Protein AF-0000000076367787 (afdb_homodimer)

Structure (mmCIF, N/CA/C/O backbone):
data_AF-0000000076367787-model_v1
#
loop_
_entity.id
_entity.type
_entity.pdbx_description
1 polymer 'Barrier-to-autointegration factor-like protein'
#
loop_
_atom_site.group_PDB
_atom_site.id
_atom_site.type_symbol
_atom_site.label_atom_id
_atom_site.label_alt_id
_atom_site.label_comp_id
_atom_site.label_asym_id
_atom_site.label_entity_id
_atom_site.label_seq_id
_atom_site.pdbx_PDB_ins_code
_atom_site.Cartn_x
_atom_site.Cartn_y
_atom_site.Cartn_z
_atom_site.occupancy
_atom_site.B_iso_or_equiv
_atom_site.auth_seq_id
_atom_site.auth_comp_id
_atom_site.auth_asym_id
_atom_site.auth_atom_id
_atom_site.pdbx_PDB_model_num
ATOM 1 N N . MET A 1 1 ? 13.336 -24.75 1.979 1 43.56 1 MET A N 1
ATOM 2 C CA . MET A 1 1 ? 13.586 -23.562 1.164 1 43.56 1 MET A CA 1
ATOM 3 C C . MET A 1 1 ? 12.555 -23.438 0.049 1 43.56 1 MET A C 1
ATOM 5 O O . MET A 1 1 ? 12.461 -24.312 -0.813 1 43.56 1 MET A O 1
ATOM 9 N N . THR A 1 2 ? 11.398 -22.984 0.532 1 53.5 2 THR A N 1
ATOM 10 C CA . THR A 1 2 ? 10.375 -23.125 -0.503 1 53.5 2 THR A CA 1
ATOM 11 C C . THR A 1 2 ? 10.859 -22.516 -1.818 1 53.5 2 THR A C 1
ATOM 13 O O . THR A 1 2 ? 11.477 -21.453 -1.826 1 53.5 2 THR A O 1
ATOM 16 N N . ASN A 1 3 ? 11.172 -23.344 -2.693 1 67.12 3 ASN A N 1
ATOM 17 C CA . ASN A 1 3 ? 11.68 -23.031 -4.023 1 67.12 3 ASN A CA 1
ATOM 18 C C . ASN A 1 3 ? 10.789 -22 -4.727 1 67.12 3 ASN A C 1
ATOM 20 O O . ASN A 1 3 ? 9.688 -22.328 -5.172 1 67.12 3 ASN A O 1
ATOM 24 N N . THR A 1 4 ? 11.18 -20.75 -4.465 1 84.38 4 THR A N 1
ATOM 25 C CA . THR A 1 4 ? 10.414 -19.688 -5.102 1 84.38 4 THR A CA 1
ATOM 26 C C . THR A 1 4 ? 10.609 -19.703 -6.613 1 84.38 4 THR A C 1
ATOM 28 O O . THR A 1 4 ? 11.656 -20.125 -7.105 1 84.38 4 THR A O 1
ATOM 31 N N . SER A 1 5 ? 9.555 -19.469 -7.348 1 92.25 5 SER A N 1
ATOM 32 C CA . SER A 1 5 ? 9.578 -19.438 -8.805 1 92.25 5 SER A CA 1
ATOM 33 C C . SER A 1 5 ? 10.383 -18.25 -9.336 1 92.25 5 SER A C 1
ATOM 35 O O . SER A 1 5 ? 10.664 -17.312 -8.586 1 92.25 5 SER A O 1
ATOM 37 N N . GLN A 1 6 ? 10.82 -18.391 -10.578 1 94.19 6 GLN A N 1
ATOM 38 C CA . GLN A 1 6 ? 11.461 -17.266 -11.242 1 94.19 6 GLN A CA 1
ATOM 39 C C . GLN A 1 6 ? 10.539 -16.047 -11.266 1 94.19 6 GLN A C 1
ATOM 41 O O . GLN A 1 6 ? 11 -14.914 -11.102 1 94.19 6 GLN A O 1
ATOM 46 N N . LYS A 1 7 ? 9.281 -16.297 -11.469 1 95.25 7 LYS A N 1
ATOM 47 C CA . LYS A 1 7 ? 8.297 -15.211 -11.453 1 95.25 7 LYS A CA 1
ATOM 48 C C . LYS A 1 7 ? 8.32 -14.469 -10.125 1 95.25 7 LYS A C 1
ATOM 50 O O . LYS A 1 7 ? 8.289 -13.242 -10.086 1 95.25 7 LYS A O 1
ATOM 55 N N . HIS A 1 8 ? 8.461 -15.164 -9.109 1 97.56 8 HIS A N 1
ATOM 56 C CA . HIS A 1 8 ? 8.531 -14.602 -7.766 1 97.56 8 HIS A CA 1
ATOM 57 C C . HIS A 1 8 ? 9.797 -13.766 -7.582 1 97.56 8 HIS A C 1
ATOM 59 O O . HIS A 1 8 ? 9.727 -12.617 -7.145 1 97.56 8 HIS A O 1
ATOM 65 N N . LYS A 1 9 ? 10.867 -14.344 -7.992 1 97.31 9 LYS A N 1
ATOM 66 C CA . LYS A 1 9 ? 12.156 -13.672 -7.832 1 97.31 9 LYS A CA 1
ATOM 67 C C . LYS A 1 9 ? 12.195 -12.367 -8.625 1 97.31 9 LYS A C 1
ATOM 69 O O . LYS A 1 9 ? 12.695 -11.359 -8.133 1 97.31 9 LYS A O 1
ATOM 74 N N . ASN A 1 10 ? 11.656 -12.422 -9.805 1 96.69 10 ASN A N 1
ATOM 75 C CA . ASN A 1 10 ? 11.625 -11.227 -10.641 1 96.69 10 ASN A CA 1
ATOM 76 C C . ASN A 1 10 ? 10.742 -10.133 -10.039 1 96.69 10 ASN A C 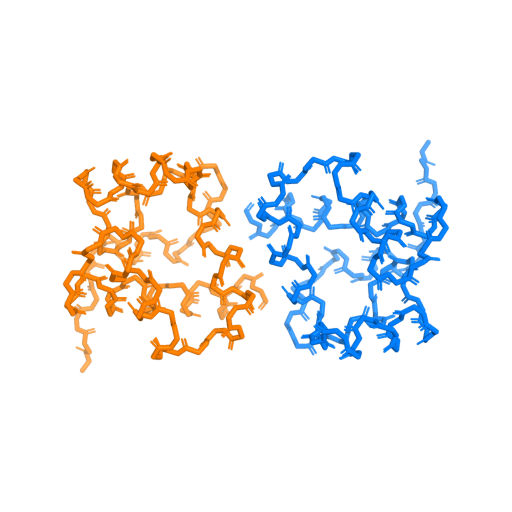1
ATOM 78 O O . ASN A 1 10 ? 11.094 -8.953 -10.078 1 96.69 10 ASN A O 1
ATOM 82 N N . PHE A 1 11 ? 9.672 -10.547 -9.492 1 97.94 11 PHE A N 1
ATOM 83 C CA . PHE A 1 11 ? 8.719 -9.586 -8.969 1 97.94 11 PHE A CA 1
ATOM 84 C C . PHE A 1 11 ? 9.273 -8.875 -7.738 1 97.94 11 PHE A C 1
ATOM 86 O O . PHE A 1 11 ? 9.18 -7.652 -7.625 1 97.94 11 PHE A O 1
ATOM 93 N N . VAL A 1 12 ? 9.891 -9.609 -6.863 1 97.62 12 VAL A N 1
ATOM 94 C CA . VAL A 1 12 ? 10.281 -9.039 -5.582 1 97.62 12 VAL A CA 1
ATOM 95 C C . VAL A 1 12 ? 11.602 -8.289 -5.73 1 97.62 12 VAL A C 1
ATOM 97 O O . VAL A 1 12 ? 12.016 -7.555 -4.832 1 97.62 12 VAL A O 1
ATOM 100 N N . GLY A 1 13 ? 12.227 -8.477 -6.859 1 96.5 13 GLY A N 1
ATOM 101 C CA . GLY A 1 13 ? 13.555 -7.906 -7.051 1 96.5 13 GLY A CA 1
ATOM 102 C C . GLY A 1 13 ? 13.523 -6.449 -7.473 1 96.5 13 GLY A C 1
ATOM 103 O O . GLY A 1 13 ? 14.562 -5.793 -7.539 1 96.5 13 GLY A O 1
ATOM 104 N N . GLU A 1 14 ? 12.328 -5.898 -7.777 1 97.25 14 GLU A N 1
ATOM 105 C CA . GLU A 1 14 ? 12.18 -4.52 -8.242 1 97.25 14 GLU A CA 1
ATOM 106 C C . GLU A 1 14 ? 10.852 -3.93 -7.789 1 97.25 14 GLU A C 1
ATOM 108 O O . GLU A 1 14 ? 9.914 -4.664 -7.477 1 97.25 14 GLU A O 1
ATOM 113 N N . PRO A 1 15 ? 10.703 -2.604 -7.73 1 97.69 15 PRO A N 1
ATOM 114 C CA . PRO A 1 15 ? 9.406 -1.987 -7.465 1 97.69 15 PRO A CA 1
ATOM 115 C C . PRO A 1 15 ? 8.328 -2.428 -8.453 1 97.69 15 PRO A C 1
ATOM 117 O O . PRO A 1 15 ? 8.625 -2.666 -9.633 1 97.69 15 PRO A O 1
ATOM 120 N N . MET A 1 16 ? 7.07 -2.512 -7.969 1 97.56 16 MET A N 1
ATOM 121 C CA . MET A 1 16 ? 6.035 -3.086 -8.828 1 97.56 16 MET A CA 1
ATOM 122 C C . MET A 1 16 ? 5.484 -2.039 -9.789 1 97.56 16 MET A C 1
ATOM 124 O O . MET A 1 16 ? 4.969 -2.379 -10.859 1 97.56 16 MET A O 1
ATOM 128 N N . LYS A 1 17 ? 5.711 -0.843 -9.5 1 96.25 17 LYS A N 1
ATOM 129 C CA . LYS A 1 17 ? 5.289 0.223 -10.406 1 96.25 17 LYS A CA 1
ATOM 130 C C . LYS A 1 17 ? 3.859 0.001 -10.891 1 96.25 17 LYS A C 1
ATOM 132 O O . LYS A 1 17 ? 2.943 -0.159 -10.086 1 96.25 17 LYS A O 1
ATOM 137 N N . GLU A 1 18 ? 3.695 -0.017 -12.219 1 97.75 18 GLU A N 1
ATOM 138 C CA . GLU A 1 18 ? 2.367 -0.128 -12.812 1 97.75 18 GLU A CA 1
ATOM 139 C C . GLU A 1 18 ? 2.104 -1.544 -13.32 1 97.75 18 GLU A C 1
ATOM 141 O O . GLU A 1 18 ? 1.291 -1.747 -14.219 1 97.75 18 GLU A O 1
ATOM 146 N N . LYS A 1 19 ? 2.785 -2.5 -12.75 1 98.44 19 LYS A N 1
ATOM 147 C CA . LYS A 1 19 ? 2.605 -3.887 -13.18 1 98.44 19 LYS A CA 1
ATOM 148 C C . LYS A 1 19 ? 1.145 -4.312 -13.062 1 98.44 19 LYS A C 1
ATOM 150 O O . LYS A 1 19 ? 0.452 -3.922 -12.117 1 98.44 19 LYS A O 1
ATOM 155 N N . SER A 1 20 ? 0.783 -5.207 -13.938 1 98.69 20 SER A N 1
ATOM 156 C CA . SER A 1 20 ? -0.557 -5.785 -13.945 1 98.69 20 SER A CA 1
ATOM 157 C C . SER A 1 20 ? -0.77 -6.691 -12.734 1 98.69 20 SER A C 1
ATOM 159 O O . SER A 1 20 ? 0.172 -7.32 -12.25 1 98.69 20 SER A O 1
ATOM 161 N N . VAL A 1 21 ? -2.014 -6.754 -12.344 1 98.81 21 VAL A N 1
ATOM 162 C CA . VAL A 1 21 ? -2.354 -7.676 -11.258 1 98.81 21 VAL A CA 1
ATOM 163 C C . VAL A 1 21 ? -1.977 -9.102 -11.656 1 98.81 21 VAL A C 1
ATOM 165 O O . VAL A 1 21 ? -1.631 -9.922 -10.805 1 98.81 21 VAL A O 1
ATOM 168 N N . LYS A 1 22 ? -1.849 -9.461 -12.961 1 98.62 22 LYS A N 1
ATOM 169 C CA . LYS A 1 22 ? -1.574 -10.797 -13.492 1 98.62 22 LYS A CA 1
ATOM 170 C C . LYS A 1 22 ? -0.1 -11.156 -13.336 1 98.62 22 LYS A C 1
ATOM 172 O O . LYS A 1 22 ? 0.281 -12.312 -13.5 1 98.62 22 LYS A O 1
ATOM 177 N N . GLU A 1 23 ? 0.636 -10.133 -13.016 1 98.5 23 GLU A N 1
ATOM 178 C CA . GLU A 1 23 ? 2.068 -10.367 -12.859 1 98.5 23 GLU A CA 1
ATOM 179 C C . GLU A 1 23 ? 2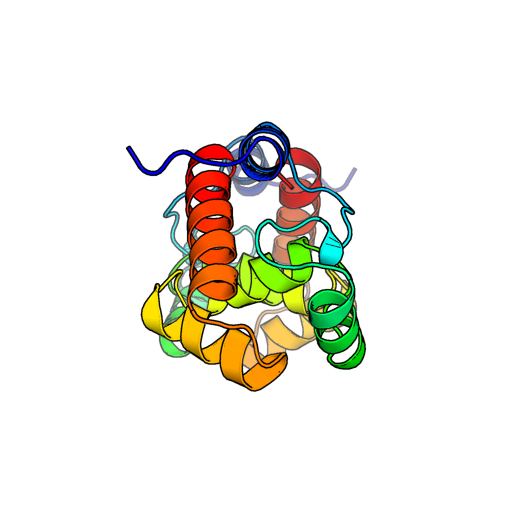.404 -10.828 -11.445 1 98.5 23 GLU A C 1
ATOM 181 O O . GLU A 1 23 ? 3.52 -11.289 -11.188 1 98.5 23 GLU A O 1
ATOM 186 N N . LEU A 1 24 ? 1.438 -10.742 -10.555 1 98.69 24 LEU A N 1
ATOM 187 C CA . LEU A 1 24 ? 1.663 -11.234 -9.195 1 98.69 24 LEU A CA 1
ATOM 188 C C . LEU A 1 24 ? 1.824 -12.75 -9.188 1 98.69 24 LEU A C 1
ATOM 190 O O . LEU A 1 24 ? 1.019 -13.469 -9.781 1 98.69 24 LEU A O 1
ATOM 194 N N . PRO A 1 25 ? 2.889 -13.219 -8.531 1 98.56 25 PRO A N 1
ATOM 195 C CA . PRO A 1 25 ? 2.977 -14.672 -8.375 1 98.56 25 PRO A CA 1
ATOM 196 C C . PRO A 1 25 ? 1.711 -15.281 -7.777 1 98.56 25 PRO A C 1
ATOM 198 O O . PRO A 1 25 ? 1.135 -14.711 -6.84 1 98.56 25 PRO A O 1
ATOM 201 N N . GLY A 1 26 ? 1.211 -16.375 -8.398 1 97.88 26 GLY A N 1
ATOM 202 C CA . GLY A 1 26 ? -0.018 -17.016 -7.961 1 97.88 26 GLY A CA 1
ATOM 203 C C . GLY A 1 26 ? -1.248 -16.516 -8.695 1 97.88 26 GLY A C 1
ATOM 204 O O . GLY A 1 26 ? -2.291 -17.172 -8.695 1 97.88 26 GLY A O 1
ATOM 205 N N . ILE A 1 27 ? -1.083 -15.344 -9.305 1 98.69 27 ILE A N 1
ATOM 206 C CA . ILE A 1 27 ? -2.203 -14.742 -10.016 1 98.69 27 ILE A CA 1
ATOM 207 C C . ILE A 1 27 ? -1.951 -14.797 -11.523 1 98.69 27 ILE A C 1
ATOM 209 O O . ILE A 1 27 ? -1.106 -14.062 -12.039 1 98.69 27 ILE A O 1
ATOM 213 N N . GLY A 1 28 ? -2.605 -15.648 -12.148 1 97.44 28 GLY A N 1
ATOM 214 C CA . GLY A 1 28 ? -2.514 -15.734 -13.594 1 97.44 28 GLY A CA 1
ATOM 215 C C . GLY A 1 28 ? -3.619 -14.977 -14.305 1 97.44 28 GLY A C 1
ATOM 216 O O . GLY A 1 28 ? -4.254 -14.102 -13.719 1 97.44 28 GLY A O 1
ATOM 217 N N . ILE A 1 29 ? -3.793 -15.352 -15.508 1 98.06 29 ILE A N 1
ATOM 218 C CA . ILE A 1 29 ? -4.695 -14.625 -16.391 1 98.06 29 ILE A CA 1
ATOM 219 C C . ILE A 1 29 ? -6.129 -14.75 -15.891 1 98.06 29 ILE A C 1
ATOM 221 O O . ILE A 1 29 ? -6.859 -13.758 -15.812 1 98.06 29 ILE A O 1
ATOM 225 N N . VAL A 1 30 ? -6.57 -15.898 -15.445 1 98.38 30 VAL A N 1
ATOM 226 C CA . VAL A 1 30 ? -7.953 -16.156 -15.055 1 98.38 30 VAL A CA 1
ATOM 227 C C . VAL A 1 30 ? -8.258 -15.438 -13.742 1 98.38 30 VAL A C 1
ATOM 229 O O . VAL A 1 30 ? -9.203 -14.648 -13.664 1 98.38 30 VAL A O 1
ATOM 232 N N . LEU A 1 31 ? -7.402 -15.664 -12.773 1 98.62 31 LEU A N 1
ATOM 233 C CA . LEU A 1 31 ? -7.598 -15.016 -11.484 1 98.62 31 LEU A CA 1
ATOM 234 C C . LEU A 1 31 ? -7.453 -13.508 -11.609 1 98.62 31 LEU A C 1
ATOM 236 O O . LEU A 1 31 ? -8.203 -12.75 -10.984 1 98.62 31 LEU A O 1
ATOM 240 N N . GLY A 1 32 ? -6.465 -13.094 -12.406 1 98.81 32 GLY A N 1
ATOM 241 C CA . GLY A 1 32 ? -6.281 -11.68 -12.656 1 98.81 32 GLY A CA 1
ATOM 242 C C . GLY A 1 32 ? -7.5 -11.023 -13.289 1 98.81 32 GLY A C 1
ATOM 243 O O . GLY A 1 32 ? -7.844 -9.891 -12.945 1 98.81 32 GLY A O 1
ATOM 244 N N . GLY A 1 33 ? -8.047 -11.75 -14.203 1 98.81 33 GLY A N 1
ATOM 245 C CA . GLY A 1 33 ? -9.273 -11.25 -14.805 1 98.81 33 GLY A CA 1
ATOM 246 C C . GLY A 1 33 ? -10.383 -11.023 -13.789 1 98.81 33 GLY A C 1
ATOM 247 O O . GLY A 1 33 ? -11.094 -10.023 -13.852 1 98.81 33 GLY A O 1
ATOM 248 N N . ARG A 1 34 ? -10.508 -11.906 -12.922 1 98.81 34 ARG A N 1
ATOM 249 C CA . ARG A 1 34 ? -11.523 -11.781 -11.875 1 98.81 34 ARG A CA 1
ATOM 250 C C . ARG A 1 34 ? -11.219 -10.602 -10.953 1 98.81 34 ARG A C 1
ATOM 252 O O . ARG A 1 34 ? -12.133 -9.891 -10.531 1 98.81 34 ARG A O 1
ATOM 259 N N . LEU A 1 35 ? -9.945 -10.414 -10.625 1 98.88 35 LEU A N 1
ATOM 260 C CA . LEU A 1 35 ? -9.547 -9.273 -9.812 1 98.88 35 LEU A CA 1
ATOM 261 C C . LEU A 1 35 ? -9.836 -7.961 -10.531 1 98.88 35 LEU A C 1
ATOM 263 O O . LEU A 1 35 ? -10.32 -7.008 -9.922 1 98.88 35 LEU A O 1
ATOM 267 N N . GLU A 1 36 ? -9.578 -7.965 -11.812 1 98.81 36 GLU A N 1
ATOM 268 C CA . GLU A 1 36 ? -9.836 -6.766 -12.609 1 98.81 36 GLU A CA 1
ATOM 269 C C . GLU A 1 36 ? -11.312 -6.41 -12.602 1 98.81 36 GLU A C 1
ATOM 271 O O . GLU A 1 36 ? -11.68 -5.234 -12.547 1 98.81 36 GLU A O 1
ATOM 276 N N . GLU A 1 37 ? -12.141 -7.414 -12.656 1 98.69 37 GLU A N 1
ATOM 277 C CA . GLU A 1 37 ? -13.586 -7.199 -12.625 1 98.69 37 GLU A CA 1
ATOM 278 C C . GLU A 1 37 ? -14.016 -6.539 -11.32 1 98.69 37 GLU A C 1
ATOM 280 O O . GLU A 1 37 ? -15.031 -5.844 -11.273 1 98.69 37 GLU A O 1
ATOM 285 N N . LYS A 1 38 ? -13.195 -6.742 -10.289 1 98.44 38 LYS A N 1
ATOM 286 C CA . LYS A 1 38 ? -13.508 -6.176 -8.977 1 98.44 38 LYS A CA 1
ATOM 287 C C . LYS A 1 38 ? -12.781 -4.852 -8.766 1 98.44 38 LYS A C 1
ATOM 289 O O . LYS A 1 38 ? -12.836 -4.273 -7.68 1 98.44 38 LYS A O 1
ATOM 294 N N . GLY A 1 39 ? -12.031 -4.426 -9.766 1 98.12 39 GLY A N 1
ATOM 295 C CA . GLY A 1 39 ? -11.398 -3.119 -9.688 1 98.12 39 GLY A CA 1
ATOM 296 C C . GLY A 1 39 ? -9.93 -3.189 -9.32 1 98.12 39 GLY A C 1
ATOM 297 O O . GLY A 1 39 ? -9.289 -2.158 -9.117 1 98.12 39 GLY A O 1
ATOM 298 N N . PHE A 1 40 ? -9.383 -4.387 -9.211 1 98.81 40 PHE A N 1
ATOM 299 C CA . PHE A 1 40 ? -7.961 -4.559 -8.945 1 98.81 40 PHE A CA 1
ATOM 300 C C . PHE A 1 40 ? -7.191 -4.781 -10.242 1 98.81 40 PHE A C 1
ATOM 302 O O . PHE A 1 40 ? -6.984 -5.922 -10.656 1 98.81 40 PHE A O 1
ATOM 309 N N . LEU A 1 41 ? -6.707 -3.705 -10.789 1 98.56 41 LEU A N 1
ATOM 310 C CA . LEU A 1 41 ? -6.145 -3.74 -12.133 1 98.56 41 LEU A CA 1
ATOM 311 C C . LEU A 1 41 ? -4.633 -3.934 -12.086 1 98.56 41 LEU A C 1
ATOM 313 O O . LEU A 1 41 ? -4.055 -4.562 -12.977 1 98.56 41 LEU A O 1
ATOM 317 N N . LYS A 1 42 ? -4.078 -3.426 -11.039 1 98.75 42 LYS A N 1
ATOM 318 C CA . LYS A 1 42 ? -2.623 -3.445 -10.906 1 98.75 42 LYS A CA 1
ATOM 319 C C . LYS A 1 42 ? -2.191 -4.223 -9.672 1 98.75 42 LYS A C 1
ATOM 321 O O . LYS A 1 42 ? -2.986 -4.43 -8.75 1 98.75 42 LYS A O 1
ATOM 326 N N . ALA A 1 43 ? -0.952 -4.594 -9.656 1 98.81 43 ALA A N 1
ATOM 327 C CA . ALA A 1 43 ? -0.389 -5.262 -8.484 1 98.81 43 ALA A CA 1
ATOM 328 C C . ALA A 1 43 ? -0.512 -4.387 -7.242 1 98.81 43 ALA A C 1
ATOM 330 O O . ALA A 1 43 ? -0.778 -4.891 -6.148 1 98.81 43 ALA A O 1
ATOM 331 N N . LYS A 1 44 ? -0.362 -3.076 -7.449 1 98.75 44 LYS A N 1
ATOM 332 C CA . LYS A 1 44 ? -0.39 -2.168 -6.305 1 98.75 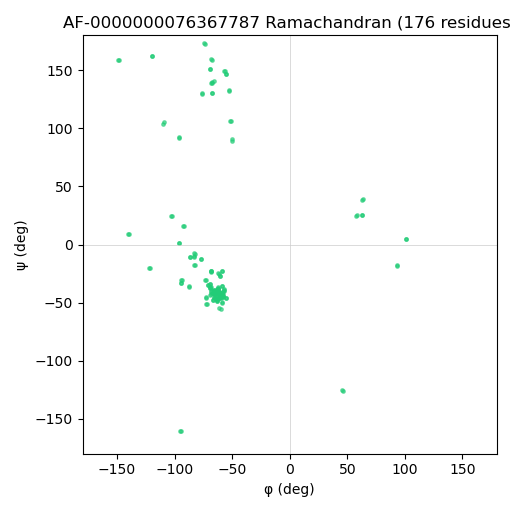44 LYS A CA 1
ATOM 333 C C . LYS A 1 44 ? -1.784 -2.105 -5.688 1 98.75 44 LYS A C 1
ATOM 335 O O . LYS A 1 44 ? -1.93 -1.816 -4.496 1 98.75 44 LYS A O 1
ATOM 340 N N . ASP A 1 45 ? -2.811 -2.447 -6.512 1 98.81 45 ASP A N 1
ATOM 341 C CA . ASP A 1 45 ? -4.148 -2.523 -5.941 1 98.81 45 ASP A CA 1
ATOM 342 C C . ASP A 1 45 ? -4.25 -3.652 -4.918 1 98.81 45 ASP A C 1
ATOM 344 O O . ASP A 1 45 ? -4.82 -3.473 -3.84 1 98.81 45 ASP A O 1
ATOM 348 N N . VAL A 1 46 ? -3.643 -4.781 -5.262 1 98.94 46 VAL A N 1
ATOM 349 C CA . VAL A 1 46 ? -3.646 -5.934 -4.367 1 98.94 46 VAL A CA 1
ATOM 350 C C . VAL A 1 46 ? -2.742 -5.656 -3.166 1 98.94 46 VAL A C 1
ATOM 352 O O . VAL A 1 46 ? -3.053 -6.055 -2.043 1 98.94 46 VAL A O 1
ATOM 355 N N . LEU A 1 47 ? -1.659 -4.93 -3.428 1 98.88 47 LEU A N 1
ATOM 356 C CA . LEU A 1 47 ? -0.809 -4.5 -2.322 1 98.88 47 LEU A CA 1
ATOM 357 C C . LEU A 1 47 ? -1.601 -3.668 -1.32 1 98.88 47 LEU A C 1
ATOM 359 O O . LEU A 1 47 ? -1.476 -3.861 -0.109 1 98.88 47 LEU A O 1
ATOM 363 N N . GLY A 1 48 ? -2.402 -2.762 -1.84 1 98.88 48 GLY A N 1
ATOM 364 C CA . GLY A 1 48 ? -3.232 -1.953 -0.96 1 98.88 48 GLY A CA 1
ATOM 365 C C . GLY A 1 48 ? -4.109 -2.781 -0.04 1 98.88 48 GLY A C 1
ATOM 366 O O . GLY A 1 48 ? -4.152 -2.541 1.168 1 98.88 48 GLY A O 1
ATOM 367 N N . GLN A 1 49 ? -4.723 -3.727 -0.577 1 98.88 49 GLN A N 1
ATOM 368 C CA . GLN A 1 49 ? -5.59 -4.609 0.194 1 98.88 49 GLN A CA 1
ATOM 369 C C . GLN A 1 49 ? -4.785 -5.434 1.196 1 98.88 49 GLN A C 1
ATOM 371 O O . GLN A 1 49 ? -5.215 -5.621 2.338 1 98.88 49 GLN A O 1
ATOM 376 N N . PHE A 1 50 ? -3.689 -5.852 0.736 1 98.94 50 PHE A N 1
ATOM 377 C CA . PHE A 1 50 ? -2.789 -6.629 1.582 1 98.94 50 PHE A CA 1
ATOM 378 C C . PHE A 1 50 ? -2.402 -5.84 2.826 1 98.94 50 PHE A C 1
ATOM 380 O O . PHE A 1 50 ? -2.445 -6.367 3.939 1 98.94 50 PHE A O 1
ATOM 387 N N . LEU A 1 51 ? -2.082 -4.57 2.635 1 98.75 51 LEU A N 1
ATOM 388 C CA . LEU A 1 51 ? -1.68 -3.703 3.736 1 98.75 51 LEU A CA 1
ATOM 389 C C . LEU A 1 51 ? -2.857 -3.42 4.664 1 98.75 51 LEU A C 1
ATOM 391 O O . LEU A 1 51 ? -2.699 -3.398 5.887 1 98.75 51 LEU A O 1
ATOM 395 N N . LEU A 1 52 ? -4.031 -3.271 4.094 1 98.5 52 LEU A N 1
ATOM 396 C CA . LEU A 1 52 ? -5.219 -2.977 4.891 1 98.5 52 LEU A CA 1
ATOM 397 C C . LEU A 1 52 ? -5.602 -4.172 5.754 1 98.5 52 LEU A C 1
ATOM 399 O O . LEU A 1 52 ? -6.23 -4.012 6.801 1 98.5 52 LEU A O 1
ATOM 403 N N . LEU A 1 53 ? -5.152 -5.312 5.324 1 98.62 53 LEU A N 1
ATOM 404 C CA . LEU A 1 53 ? -5.414 -6.527 6.086 1 98.62 53 LEU A CA 1
ATOM 405 C C . LEU A 1 53 ? -4.277 -6.812 7.062 1 98.62 53 LEU A C 1
ATOM 407 O O . LEU A 1 53 ? -4.125 -7.941 7.535 1 98.62 53 LEU A O 1
ATOM 411 N N . LYS A 1 54 ? -3.48 -5.809 7.289 1 98.19 54 LYS A N 1
ATOM 412 C CA . LYS A 1 54 ? -2.373 -5.844 8.242 1 98.19 54 LYS A CA 1
ATOM 413 C C . LYS A 1 54 ? -1.391 -6.961 7.898 1 98.19 54 LYS A C 1
ATOM 415 O O . LYS A 1 54 ? -0.814 -7.582 8.797 1 98.19 54 LYS A O 1
ATOM 420 N N . GLN A 1 55 ? -1.38 -7.316 6.645 1 98.62 55 GLN A N 1
ATOM 421 C CA . GLN A 1 55 ? -0.438 -8.297 6.121 1 98.62 55 GLN A CA 1
ATOM 422 C C . GLN A 1 55 ? -0.644 -9.664 6.777 1 98.62 55 GLN A C 1
ATOM 424 O O . GLN A 1 55 ? 0.289 -10.461 6.859 1 98.62 55 GLN A O 1
ATOM 429 N N . ASP A 1 56 ? -1.818 -9.875 7.234 1 98.75 56 ASP A N 1
ATOM 430 C CA . ASP A 1 56 ? -2.117 -11.148 7.875 1 98.75 56 ASP A CA 1
ATOM 431 C C . ASP A 1 56 ? -2.303 -12.258 6.836 1 98.75 56 ASP A C 1
ATOM 433 O O . ASP A 1 56 ? -3.127 -12.125 5.926 1 98.75 56 ASP A O 1
ATOM 437 N N . ARG A 1 57 ? -1.673 -13.336 6.965 1 98.69 57 ARG A N 1
ATOM 438 C CA . ARG A 1 57 ? -1.642 -14.438 6.004 1 98.69 57 ARG A CA 1
ATOM 439 C C . ARG A 1 57 ? -3.041 -14.992 5.762 1 98.69 57 ARG A C 1
ATOM 441 O O . ARG A 1 57 ? -3.51 -15.031 4.621 1 98.69 57 ARG A O 1
ATOM 448 N N . GLU A 1 58 ? -3.717 -15.383 6.785 1 98.75 58 GLU A N 1
ATOM 449 C CA . GLU A 1 58 ? -5.012 -16.047 6.652 1 98.75 58 GLU A CA 1
ATOM 450 C C . GLU A 1 58 ? -6.07 -15.078 6.125 1 98.75 58 GLU A C 1
ATOM 452 O O . GLU A 1 58 ? -6.871 -15.438 5.258 1 98.75 58 GLU A O 1
ATOM 457 N N . SER A 1 59 ? -6.027 -13.836 6.633 1 98.81 59 SER A N 1
ATOM 458 C CA . SER A 1 59 ? -6.977 -12.836 6.164 1 98.81 59 SER A CA 1
ATOM 459 C C . SER A 1 59 ? -6.797 -12.555 4.676 1 98.81 59 SER A C 1
ATOM 461 O O . SER A 1 59 ? -7.777 -12.484 3.93 1 98.81 59 SER A O 1
ATOM 463 N N . PHE A 1 60 ? -5.551 -12.539 4.297 1 98.94 60 PHE A N 1
ATOM 464 C CA . PHE A 1 60 ? -5.27 -12.211 2.904 1 98.94 60 PHE A CA 1
ATOM 465 C C . PHE A 1 60 ? -5.652 -13.367 1.99 1 98.94 60 PHE A C 1
ATOM 467 O O . PHE A 1 60 ? -6.289 -13.164 0.956 1 98.94 60 PHE A O 1
ATOM 474 N N . LYS A 1 61 ? -5.266 -14.539 2.383 1 98.88 61 LYS A N 1
ATOM 475 C CA . LYS A 1 61 ? -5.605 -15.703 1.559 1 98.88 61 LYS A CA 1
ATOM 476 C C . LYS A 1 61 ? -7.117 -15.883 1.461 1 98.88 61 LYS A C 1
ATOM 478 O O . LYS A 1 61 ? -7.641 -16.203 0.392 1 98.88 61 LYS A O 1
ATOM 483 N N . ASN A 1 62 ? -7.797 -15.672 2.531 1 98.81 62 ASN A N 1
ATOM 484 C CA . ASN A 1 62 ? -9.25 -15.758 2.527 1 98.81 62 ASN A CA 1
ATOM 485 C C . ASN A 1 62 ? -9.867 -14.695 1.622 1 98.81 62 ASN A C 1
ATOM 487 O O . ASN A 1 62 ? -10.836 -14.969 0.909 1 98.81 62 ASN A O 1
ATOM 491 N N . TRP A 1 63 ? -9.344 -13.562 1.69 1 98.88 63 TRP A N 1
ATOM 492 C CA . TRP A 1 63 ? -9.836 -12.492 0.828 1 98.88 63 TRP A CA 1
ATOM 493 C C . TRP A 1 63 ? -9.656 -12.852 -0.643 1 98.88 63 TRP A C 1
ATOM 495 O O . TRP A 1 63 ? -10.578 -12.68 -1.446 1 98.88 63 TRP A O 1
ATOM 505 N N . LEU A 1 64 ? -8.469 -13.375 -1.041 1 98.88 64 LEU A N 1
ATOM 506 C CA . LEU A 1 64 ? -8.219 -13.766 -2.424 1 98.88 64 LEU A CA 1
ATOM 507 C C . LEU A 1 64 ? -9.195 -14.852 -2.865 1 98.88 64 LEU A C 1
ATOM 509 O O . LEU A 1 64 ? -9.703 -14.812 -3.988 1 98.88 64 LEU A O 1
ATOM 513 N N . ARG A 1 65 ? -9.383 -15.758 -2.021 1 98.75 65 ARG A N 1
ATOM 514 C CA . ARG A 1 65 ? -10.305 -16.859 -2.334 1 98.75 65 ARG A CA 1
ATOM 515 C C . ARG A 1 65 ? -11.711 -16.328 -2.602 1 98.75 65 ARG A C 1
ATOM 517 O O . ARG A 1 65 ? -12.344 -16.719 -3.58 1 98.75 65 ARG A O 1
ATOM 524 N N . GLN A 1 66 ? -12.156 -15.391 -1.752 1 98.62 66 GLN A N 1
ATOM 525 C CA . GLN A 1 66 ? -13.516 -14.852 -1.872 1 98.62 66 GLN A CA 1
ATOM 526 C C . GLN A 1 66 ? -13.633 -13.922 -3.074 1 98.62 66 GLN A C 1
ATOM 528 O O . GLN A 1 66 ? -14.68 -13.852 -3.713 1 98.62 66 GLN A O 1
ATOM 533 N N . THR A 1 67 ? -12.57 -13.281 -3.387 1 98.62 67 THR A N 1
ATOM 534 C CA . THR A 1 67 ? -12.617 -12.219 -4.387 1 98.62 67 THR A CA 1
ATOM 535 C C . THR A 1 67 ? -12.422 -12.789 -5.789 1 98.62 67 THR A C 1
ATOM 537 O O . THR A 1 67 ? -13.078 -12.352 -6.738 1 98.62 67 THR A O 1
ATOM 540 N N . CYS A 1 68 ? -11.562 -13.828 -5.883 1 98.62 68 CYS A N 1
ATOM 541 C CA . CYS A 1 68 ? -11.25 -14.273 -7.234 1 98.62 68 CYS A CA 1
ATOM 542 C C . CYS A 1 68 ? -11.172 -15.797 -7.305 1 98.62 68 CYS A C 1
ATOM 544 O O . CYS A 1 68 ? -10.742 -16.359 -8.312 1 98.62 68 CYS A O 1
ATOM 546 N N . TYR A 1 69 ? -11.555 -16.5 -6.262 1 98.38 69 TYR A N 1
ATOM 547 C CA . TYR A 1 69 ? -11.609 -17.953 -6.172 1 98.38 69 TYR A CA 1
ATOM 548 C C . TYR A 1 69 ? -10.227 -18.562 -6.316 1 98.38 69 TYR A C 1
ATOM 550 O O . TYR A 1 69 ? -10.062 -19.609 -6.953 1 98.38 69 TYR A O 1
ATOM 558 N N . ALA A 1 70 ? -9.25 -17.922 -5.746 1 98.62 70 ALA A N 1
ATOM 559 C CA . ALA A 1 70 ? -7.887 -18.438 -5.762 1 98.62 70 ALA A CA 1
ATOM 560 C C . ALA A 1 70 ? -7.777 -19.719 -4.934 1 98.62 70 ALA A C 1
ATOM 562 O O . ALA A 1 70 ? -8.359 -19.812 -3.848 1 98.62 70 ALA A O 1
ATOM 563 N N . GLY A 1 71 ? -7.035 -20.625 -5.469 1 98.19 71 GLY A N 1
ATOM 564 C CA . GLY A 1 71 ? -6.719 -21.828 -4.703 1 98.19 71 GLY A CA 1
ATOM 565 C C . GLY A 1 71 ? -5.695 -21.578 -3.611 1 98.19 71 GLY A C 1
ATOM 566 O O . GLY A 1 71 ? -5.145 -20.484 -3.504 1 98.19 71 GLY A O 1
ATOM 567 N N . ASN A 1 72 ? -5.461 -22.609 -2.783 1 98.19 72 ASN A N 1
ATOM 568 C CA . ASN A 1 72 ? -4.523 -22.5 -1.67 1 98.19 72 ASN A CA 1
ATOM 569 C C . ASN A 1 72 ? -3.115 -22.172 -2.152 1 98.19 72 ASN A C 1
ATOM 571 O O . ASN A 1 72 ? -2.455 -21.297 -1.597 1 98.19 72 ASN A O 1
ATOM 575 N N . LYS A 1 73 ? -2.709 -22.844 -3.152 1 97.44 73 LYS A N 1
ATOM 576 C CA . LYS A 1 73 ? -1.359 -22.609 -3.654 1 97.44 73 LYS A CA 1
ATOM 577 C C . LYS A 1 73 ? -1.23 -21.203 -4.238 1 97.44 73 LYS A C 1
ATOM 579 O O . LYS A 1 73 ? -0.255 -20.5 -3.965 1 97.44 73 LYS A O 1
ATOM 584 N N . GLN A 1 74 ? -2.211 -20.812 -5.039 1 98.25 74 GLN A N 1
ATOM 585 C CA . GLN A 1 74 ? -2.189 -19.5 -5.684 1 98.25 74 GLN A CA 1
ATOM 586 C C . GLN A 1 74 ? -2.186 -18.375 -4.648 1 98.25 74 GLN A C 1
ATOM 588 O O . GLN A 1 74 ? -1.354 -17.469 -4.715 1 98.25 74 GLN A O 1
ATOM 593 N N . SER A 1 75 ? -3.051 -18.531 -3.664 1 98.69 75 SER A N 1
ATOM 594 C CA . SER A 1 75 ? -3.139 -17.484 -2.643 1 98.69 75 SER A CA 1
ATOM 595 C C . SER A 1 75 ? -1.885 -17.453 -1.775 1 98.69 75 SER A C 1
ATOM 597 O O . SER A 1 75 ? -1.429 -16.391 -1.372 1 98.69 75 SER A O 1
ATOM 599 N N . GLU A 1 76 ? -1.312 -18.625 -1.482 1 98.62 76 GLU A N 1
ATOM 600 C CA . GLU A 1 76 ? -0.073 -18.703 -0.712 1 98.62 76 GLU A CA 1
ATOM 601 C C . GLU A 1 76 ? 1.085 -18.047 -1.466 1 98.62 76 GLU A C 1
ATOM 603 O O . GLU A 1 76 ? 1.882 -17.312 -0.878 1 98.62 76 GLU A O 1
ATOM 608 N N . ASP A 1 77 ? 1.189 -18.344 -2.734 1 98.44 77 ASP A N 1
ATOM 609 C CA . ASP A 1 77 ? 2.25 -17.766 -3.553 1 98.44 77 ASP A CA 1
ATOM 610 C C . ASP A 1 77 ? 2.152 -16.234 -3.584 1 98.44 77 ASP A C 1
ATOM 612 O O . ASP A 1 77 ? 3.164 -15.539 -3.473 1 98.44 77 ASP A O 1
ATOM 616 N N . CYS A 1 78 ? 0.983 -15.742 -3.725 1 98.75 78 CYS A N 1
ATOM 617 C CA . CYS A 1 78 ? 0.774 -14.305 -3.756 1 98.75 78 CYS A CA 1
ATOM 618 C C . CYS A 1 78 ? 1.102 -13.672 -2.406 1 98.75 78 CYS A C 1
ATOM 620 O O . CYS A 1 78 ? 1.758 -12.633 -2.344 1 98.75 78 CYS A O 1
ATOM 622 N N . TYR A 1 79 ? 0.705 -14.305 -1.312 1 98.81 79 TYR A N 1
ATOM 623 C CA . TYR A 1 79 ? 1.001 -13.805 0.029 1 98.81 79 TYR A CA 1
ATOM 624 C C . TYR A 1 79 ? 2.506 -13.688 0.247 1 98.81 79 TYR A C 1
ATOM 626 O O . TYR A 1 79 ? 2.996 -12.648 0.687 1 98.81 79 TYR A O 1
ATOM 634 N N . ARG A 1 80 ? 3.15 -14.773 -0.084 1 98.5 80 ARG A N 1
ATOM 635 C CA . ARG A 1 80 ? 4.59 -14.82 0.153 1 98.5 80 ARG A CA 1
ATOM 636 C C . ARG A 1 80 ? 5.309 -13.742 -0.652 1 98.5 80 ARG A C 1
ATOM 638 O O . ARG A 1 80 ? 6.234 -13.102 -0.152 1 98.5 80 ARG A O 1
ATOM 645 N N . CYS A 1 81 ? 4.867 -13.594 -1.848 1 98.69 81 CYS A N 1
ATOM 646 C CA . CYS A 1 81 ? 5.484 -12.594 -2.709 1 98.69 81 CYS A CA 1
ATOM 647 C C . CYS A 1 81 ? 5.293 -11.195 -2.141 1 98.69 81 CYS A C 1
ATOM 649 O O . CYS A 1 81 ? 6.25 -10.422 -2.039 1 98.69 81 CYS A O 1
ATOM 651 N N . LEU A 1 82 ? 4.094 -10.836 -1.731 1 98.69 82 LEU A N 1
ATOM 652 C CA . LEU A 1 82 ? 3.814 -9.492 -1.229 1 98.69 82 LEU A CA 1
ATOM 653 C C . LEU A 1 82 ? 4.5 -9.266 0.112 1 98.69 82 LEU A C 1
ATOM 655 O O . LEU A 1 82 ? 4.969 -8.156 0.391 1 98.69 82 LEU A O 1
ATOM 659 N N . ARG A 1 83 ? 4.57 -10.336 0.87 1 98.62 83 ARG A N 1
ATOM 660 C CA . ARG A 1 83 ? 5.281 -10.219 2.139 1 98.62 83 ARG A CA 1
ATOM 661 C C . ARG A 1 83 ? 6.754 -9.891 1.913 1 98.62 83 ARG A C 1
ATOM 663 O O . ARG A 1 83 ? 7.289 -8.961 2.529 1 98.62 83 ARG A O 1
ATOM 670 N N . GLU A 1 84 ? 7.352 -10.641 1.031 1 98.31 84 GLU A N 1
ATOM 671 C CA . GLU A 1 84 ? 8.758 -10.406 0.724 1 98.31 84 GLU A CA 1
ATOM 672 C C . GLU A 1 84 ? 8.969 -9.039 0.074 1 98.31 84 GLU A C 1
ATOM 674 O O . GLU A 1 84 ? 9.938 -8.344 0.38 1 98.31 84 GLU A O 1
ATOM 679 N N . TRP A 1 85 ? 8.07 -8.703 -0.833 1 98.62 85 TRP A N 1
ATOM 680 C CA . TRP A 1 85 ? 8.156 -7.398 -1.476 1 98.62 85 TRP A CA 1
ATOM 681 C C . TRP A 1 85 ? 8.094 -6.281 -0.442 1 98.62 85 TRP A C 1
ATOM 683 O O . TRP A 1 85 ? 8.891 -5.34 -0.486 1 98.62 85 TRP A O 1
ATOM 693 N N . CYS A 1 86 ? 7.199 -6.352 0.504 1 98.44 86 CYS A N 1
ATOM 694 C CA . CYS A 1 86 ? 7.07 -5.34 1.544 1 98.44 86 CYS A CA 1
ATOM 695 C C . CYS A 1 86 ? 8.336 -5.258 2.389 1 98.44 86 CYS A C 1
ATOM 697 O O . CYS A 1 86 ? 8.742 -4.172 2.799 1 98.44 86 CYS A O 1
ATOM 699 N N . ASP A 1 87 ? 8.938 -6.402 2.629 1 97.06 87 ASP A N 1
ATOM 700 C CA . ASP A 1 87 ? 10.172 -6.422 3.4 1 97.06 87 ASP A CA 1
ATOM 701 C C . ASP A 1 87 ? 11.266 -5.605 2.707 1 97.06 87 ASP A C 1
ATOM 703 O O . ASP A 1 87 ? 12.133 -5.031 3.367 1 97.06 87 ASP A O 1
ATOM 707 N N . SER A 1 88 ? 11.164 -5.512 1.46 1 96 88 SER A N 1
ATOM 708 C CA . SER A 1 88 ? 12.219 -4.867 0.681 1 96 88 SER A CA 1
ATOM 709 C C . SER A 1 88 ? 11.906 -3.398 0.431 1 96 88 SER A C 1
ATOM 711 O O . SER A 1 88 ? 12.812 -2.562 0.387 1 96 88 SER A O 1
ATOM 713 N N . PHE A 1 89 ? 10.648 -3.027 0.276 1 97.12 89 PHE A N 1
ATOM 714 C CA . PHE A 1 89 ? 10.352 -1.717 -0.292 1 97.12 89 PHE A CA 1
ATOM 715 C C . PHE A 1 89 ? 9.516 -0.886 0.673 1 97.12 89 PHE A C 1
ATOM 717 O O . PHE A 1 89 ? 9.406 0.332 0.52 1 97.12 89 PHE A O 1
ATOM 724 N N . ILE A 1 90 ? 8.852 -1.533 1.616 1 96.62 90 ILE A N 1
ATOM 725 C CA . ILE A 1 90 ? 8.094 -0.804 2.625 1 96.62 90 ILE A CA 1
ATOM 726 C C . ILE A 1 90 ? 8.906 -0.699 3.91 1 96.62 90 ILE A C 1
ATOM 728 O O . ILE A 1 90 ? 9.523 -1.678 4.348 1 96.62 90 ILE A O 1
ATOM 732 N N . MET B 1 1 ? 6.953 26.141 -5.91 1 44 1 MET B N 1
ATOM 733 C CA . MET B 1 1 ? 7.68 25.016 -5.316 1 44 1 MET B CA 1
ATOM 734 C C . MET B 1 1 ? 7.188 24.75 -3.898 1 44 1 MET B C 1
ATOM 736 O O . MET B 1 1 ? 7.301 25.594 -3.018 1 44 1 MET B O 1
ATOM 740 N N . THR B 1 2 ? 6.035 24.094 -3.943 1 53.91 2 THR B N 1
ATOM 741 C CA . THR B 1 2 ? 5.488 24.078 -2.592 1 53.91 2 THR B CA 1
ATOM 742 C C . THR B 1 2 ? 6.523 23.562 -1.594 1 53.91 2 THR B C 1
ATOM 744 O O . THR B 1 2 ? 7.262 22.625 -1.887 1 53.91 2 THR B O 1
ATOM 747 N N . ASN B 1 3 ? 7.012 24.453 -0.861 1 67.75 3 ASN B N 1
ATOM 748 C CA . ASN B 1 3 ? 8.031 24.234 0.163 1 67.75 3 ASN B CA 1
ATOM 749 C C . ASN B 1 3 ? 7.656 23.078 1.09 1 67.75 3 ASN B C 1
ATOM 751 O O . ASN B 1 3 ? 6.754 23.219 1.917 1 67.75 3 ASN B O 1
ATOM 755 N N . THR B 1 4 ? 8.133 21.922 0.642 1 84.31 4 THR B N 1
ATOM 756 C CA . THR B 1 4 ? 7.855 20.75 1.47 1 84.31 4 THR B CA 1
ATOM 757 C C . THR B 1 4 ? 8.562 20.859 2.818 1 84.31 4 THR B C 1
ATOM 759 O O . THR B 1 4 ? 9.617 21.484 2.922 1 84.31 4 THR B O 1
ATOM 762 N N . SER B 1 5 ? 7.906 20.453 3.871 1 92.06 5 SER B N 1
ATOM 763 C CA . SER B 1 5 ? 8.445 20.484 5.227 1 92.06 5 SER B CA 1
ATOM 764 C C . SER B 1 5 ? 9.57 19.484 5.406 1 92.06 5 SER B C 1
ATOM 766 O O . SER B 1 5 ? 9.75 18.578 4.574 1 92.06 5 SER B O 1
ATOM 768 N N . GLN B 1 6 ? 10.375 19.734 6.43 1 94.06 6 GLN B N 1
ATOM 769 C CA . GLN B 1 6 ? 11.398 18.766 6.789 1 94.06 6 GLN B CA 1
ATOM 770 C C . GLN B 1 6 ? 10.781 17.391 7.09 1 94.06 6 GLN B C 1
ATOM 772 O O . GLN B 1 6 ? 11.344 16.359 6.742 1 94.06 6 GLN B O 1
ATOM 777 N N . LYS B 1 7 ? 9.664 17.422 7.73 1 95.25 7 LYS B N 1
ATOM 778 C CA . LYS B 1 7 ? 8.945 16.188 8.023 1 95.25 7 LYS B CA 1
ATOM 779 C C . LYS B 1 7 ? 8.625 15.414 6.746 1 95.25 7 LYS B C 1
ATOM 781 O O . LYS B 1 7 ? 8.812 14.195 6.684 1 95.25 7 LYS B O 1
ATOM 786 N N . HIS B 1 8 ? 8.273 16.094 5.77 1 97.5 8 HIS B N 1
ATOM 787 C CA . HIS B 1 8 ? 7.969 15.5 4.469 1 97.5 8 HIS B CA 1
ATOM 788 C C . HIS B 1 8 ? 9.219 14.898 3.83 1 97.5 8 HIS B C 1
ATOM 790 O O . HIS B 1 8 ? 9.195 13.742 3.402 1 97.5 8 HIS B O 1
ATOM 796 N N . LYS B 1 9 ? 10.242 15.672 3.854 1 97.19 9 LYS B N 1
ATOM 797 C CA . LYS B 1 9 ? 11.492 15.234 3.236 1 97.19 9 LYS B CA 1
ATOM 798 C C . LYS B 1 9 ? 12.031 13.984 3.924 1 97.19 9 LYS B C 1
ATOM 800 O O . LYS B 1 9 ? 12.5 13.055 3.26 1 97.19 9 LYS B O 1
ATOM 805 N N . ASN B 1 10 ? 11.945 13.969 5.211 1 96.56 10 ASN B N 1
ATOM 806 C CA . ASN B 1 10 ? 12.422 12.82 5.969 1 96.56 10 ASN B CA 1
ATOM 807 C C . ASN B 1 10 ? 11.586 11.57 5.68 1 96.56 10 ASN B C 1
ATOM 809 O O . ASN B 1 10 ? 12.125 10.469 5.559 1 96.56 10 ASN B O 1
ATOM 813 N N . PHE B 1 11 ? 10.328 11.773 5.555 1 97.88 11 PHE B N 1
ATOM 814 C CA . PHE B 1 11 ? 9.43 10.641 5.363 1 97.88 11 PHE B CA 1
ATOM 815 C C . PHE B 1 11 ? 9.641 10 3.996 1 97.88 11 PHE B C 1
ATOM 817 O O . PHE B 1 11 ? 9.727 8.773 3.885 1 97.88 11 PHE B O 1
ATOM 824 N N . VAL B 1 12 ? 9.789 10.805 2.988 1 97.62 12 VAL B N 1
ATOM 825 C CA . VAL B 1 12 ? 9.805 10.273 1.63 1 97.62 12 VAL B CA 1
ATOM 826 C C . VAL B 1 12 ? 11.203 9.773 1.29 1 97.62 12 VAL B C 1
ATOM 828 O O . VAL B 1 12 ? 11.398 9.094 0.277 1 97.62 12 VAL B O 1
ATOM 831 N N . GLY B 1 13 ? 12.141 10.086 2.145 1 96.44 13 GLY B N 1
ATOM 832 C CA . GLY B 1 13 ? 13.531 9.766 1.847 1 96.44 13 GLY B CA 1
ATOM 833 C C . GLY B 1 13 ? 13.898 8.344 2.207 1 96.44 13 GLY B C 1
ATOM 834 O O . GLY B 1 13 ? 15 7.887 1.894 1 96.44 13 GLY B O 1
ATOM 835 N N . GLU B 1 14 ? 13.008 7.598 2.879 1 97.25 14 GLU B N 1
ATOM 836 C CA . GLU B 1 14 ? 13.266 6.227 3.316 1 97.25 14 GLU B CA 1
ATOM 837 C C . GLU B 1 14 ? 11.984 5.398 3.336 1 97.25 14 GLU B C 1
ATOM 839 O O . GLU B 1 14 ? 10.883 5.953 3.387 1 97.25 14 GLU B O 1
ATOM 844 N N . PRO B 1 15 ? 12.062 4.066 3.283 1 97.69 15 PRO B N 1
ATOM 845 C CA . PRO B 1 15 ? 10.883 3.223 3.467 1 97.69 15 PRO B CA 1
ATOM 846 C C . PRO B 1 15 ? 10.156 3.498 4.781 1 97.69 15 PRO B C 1
ATOM 848 O O . PRO B 1 15 ? 10.797 3.82 5.785 1 97.69 15 PRO B O 1
ATOM 851 N N . MET B 1 16 ? 8.812 3.357 4.777 1 97.62 16 MET B N 1
ATOM 852 C CA . MET B 1 16 ? 8.055 3.768 5.957 1 97.62 16 MET B CA 1
ATOM 853 C C . MET B 1 16 ? 8.07 2.672 7.02 1 97.62 16 MET B C 1
ATOM 855 O O . MET B 1 16 ? 7.91 2.953 8.211 1 97.62 16 MET B O 1
ATOM 859 N N . LYS B 1 17 ? 8.383 1.527 6.629 1 96.25 17 LYS B N 1
ATOM 860 C CA . LYS B 1 17 ? 8.5 0.434 7.59 1 96.25 17 LYS B CA 1
ATOM 861 C C . LYS B 1 17 ? 7.305 0.413 8.539 1 96.25 17 LYS B C 1
ATOM 863 O O . LYS B 1 17 ? 6.152 0.388 8.102 1 96.25 17 LYS B O 1
ATOM 868 N N . GLU B 1 18 ? 7.605 0.437 9.852 1 97.75 18 GLU B N 1
ATOM 869 C CA . GLU B 1 18 ? 6.566 0.331 10.867 1 97.75 18 GLU B CA 1
ATOM 870 C C . GLU B 1 18 ? 6.25 1.693 11.477 1 97.75 18 GLU B C 1
ATOM 872 O O . GLU B 1 18 ? 5.77 1.776 12.609 1 97.75 18 GLU B O 1
ATOM 877 N N . LYS B 1 19 ? 6.516 2.762 10.742 1 98.44 19 LYS B N 1
ATOM 878 C CA . LYS B 1 19 ? 6.25 4.105 11.25 1 98.44 19 LYS B CA 1
ATOM 879 C C . LYS B 1 19 ? 4.789 4.262 11.664 1 98.44 19 LYS B C 1
ATOM 881 O O . LYS B 1 19 ? 3.895 3.723 11.008 1 98.44 19 LYS B O 1
ATOM 886 N N . SER B 1 20 ? 4.609 5.094 12.641 1 98.69 20 SER B N 1
ATOM 887 C CA . SER B 1 20 ? 3.271 5.426 13.125 1 98.69 20 SER B CA 1
ATOM 888 C C . SER B 1 20 ? 2.5 6.246 12.094 1 98.69 20 SER B C 1
ATOM 890 O O . SER B 1 20 ? 3.09 7.016 11.336 1 98.69 20 SER B O 1
ATOM 892 N N . VAL B 1 21 ? 1.199 6.078 12.156 1 98.81 21 VAL B N 1
ATOM 893 C CA . VAL B 1 21 ? 0.35 6.891 11.297 1 98.81 21 VAL B CA 1
ATOM 894 C C . VAL B 1 21 ? 0.585 8.375 11.586 1 98.81 21 VAL B C 1
ATOM 896 O O . VAL B 1 21 ? 0.46 9.211 10.688 1 98.81 21 VAL B O 1
ATOM 899 N N . LYS B 1 22 ? 1.089 8.789 12.773 1 98.62 22 LYS B N 1
ATOM 900 C CA . LYS B 1 22 ? 1.292 10.164 13.219 1 98.62 22 LYS B CA 1
ATOM 901 C C . LYS B 1 22 ? 2.535 10.773 12.578 1 98.62 22 LYS B C 1
ATOM 903 O O . LYS B 1 22 ? 2.74 11.984 12.633 1 98.62 22 LYS B O 1
ATOM 908 N N . GLU B 1 23 ? 3.291 9.883 11.984 1 98.44 23 GLU B N 1
ATOM 909 C CA . GLU B 1 23 ? 4.516 10.359 11.352 1 98.44 23 GLU B CA 1
ATOM 910 C C . GLU B 1 23 ? 4.254 10.828 9.922 1 98.44 23 GLU B C 1
ATOM 912 O O . GLU B 1 23 ? 5.109 11.469 9.305 1 98.44 23 GLU B O 1
ATOM 917 N N . LEU B 1 24 ? 3.068 10.547 9.414 1 98.62 24 LEU B N 1
ATOM 918 C CA . LEU B 1 24 ? 2.719 11.023 8.078 1 98.62 24 LEU B CA 1
ATOM 919 C C . LEU B 1 24 ? 2.6 12.539 8.062 1 98.62 24 LEU B C 1
ATOM 921 O O . LEU B 1 24 ? 1.938 13.125 8.922 1 98.62 24 LEU B O 1
ATOM 925 N N . PRO B 1 25 ? 3.264 13.18 7.09 1 98.5 25 PRO B N 1
ATOM 926 C CA . PRO B 1 25 ? 3.039 14.617 6.961 1 98.5 25 PRO B CA 1
ATOM 927 C C . PRO B 1 25 ? 1.56 14.977 6.859 1 98.5 25 PRO B C 1
ATOM 929 O O . PRO B 1 25 ? 0.8 14.297 6.168 1 98.5 25 PRO B O 1
ATOM 932 N N . GLY B 1 26 ? 1.119 15.977 7.645 1 97.81 26 GLY B N 1
ATOM 933 C CA . GLY B 1 26 ? -0.275 16.391 7.684 1 97.81 26 GLY B CA 1
ATOM 934 C C . GLY B 1 26 ? -1.068 15.695 8.781 1 97.81 26 GLY B C 1
ATOM 935 O O . GLY B 1 26 ? -2.146 16.156 9.156 1 97.81 26 GLY B O 1
ATOM 936 N N . ILE B 1 27 ? -0.498 14.609 9.266 1 98.69 27 ILE B N 1
ATOM 937 C CA . ILE B 1 27 ? -1.182 13.836 10.297 1 98.69 27 ILE B CA 1
ATOM 938 C C . ILE B 1 27 ? -0.441 13.977 11.625 1 98.69 27 ILE B C 1
ATOM 940 O O . ILE B 1 27 ? 0.636 13.406 11.805 1 98.69 27 ILE B O 1
ATOM 944 N N . GLY B 1 28 ? -0.976 14.742 12.461 1 97.38 28 GLY B N 1
ATOM 945 C CA . GLY B 1 28 ? -0.405 14.883 13.789 1 97.38 28 GLY B CA 1
ATOM 946 C C . GLY B 1 28 ? -1.04 13.961 14.812 1 97.38 28 GLY B C 1
ATOM 947 O O . GLY B 1 28 ? -1.668 12.961 14.453 1 97.38 28 GLY B O 1
ATOM 948 N N . ILE B 1 29 ? -0.849 14.328 16.016 1 98 29 ILE B N 1
ATOM 949 C CA . ILE B 1 29 ? -1.242 13.477 17.125 1 98 29 ILE B CA 1
ATOM 950 C C . ILE B 1 29 ? -2.762 13.328 17.156 1 98 29 ILE B C 1
ATOM 952 O O . ILE B 1 29 ? -3.285 12.227 17.312 1 98 29 ILE B O 1
ATOM 956 N N . VAL B 1 30 ? -3.525 14.367 16.922 1 98.38 30 VAL B N 1
ATOM 957 C CA . VAL B 1 30 ? -4.977 14.359 17.047 1 98.38 30 VAL B CA 1
ATOM 958 C C . VAL B 1 30 ? -5.594 13.562 15.898 1 98.38 30 VAL B C 1
ATOM 960 O O . VAL B 1 30 ? -6.352 12.617 16.125 1 98.38 30 VAL B O 1
ATOM 963 N N . LEU B 1 31 ? -5.176 13.922 14.703 1 98.62 31 LEU B N 1
ATOM 964 C CA . LEU B 1 31 ? -5.688 13.203 13.539 1 98.62 31 LEU B CA 1
ATOM 965 C C . LEU B 1 31 ? -5.246 11.742 13.562 1 98.62 31 LEU B C 1
ATOM 967 O O . LEU B 1 31 ? -6.023 10.852 13.203 1 98.62 31 LEU B O 1
ATOM 971 N N . GLY B 1 32 ? -3.992 11.547 13.945 1 98.75 32 GLY B N 1
ATOM 972 C CA . GLY B 1 32 ? -3.486 10.188 14.078 1 98.75 32 GLY B CA 1
ATOM 973 C C . GLY B 1 32 ? -4.273 9.352 15.062 1 98.75 32 GLY B C 1
ATOM 974 O O . GLY B 1 32 ? -4.508 8.164 14.828 1 98.75 32 GLY B O 1
ATOM 975 N N . GLY B 1 33 ? -4.582 10 16.141 1 98.81 33 GLY B N 1
ATOM 976 C CA . GLY B 1 33 ? -5.418 9.312 17.109 1 98.81 33 GLY B CA 1
ATOM 977 C C . GLY B 1 33 ? -6.75 8.867 16.531 1 98.81 33 GLY B C 1
ATOM 978 O O . GLY B 1 33 ? -7.211 7.758 16.812 1 98.81 33 GLY B O 1
ATOM 979 N N . ARG B 1 34 ? -7.332 9.68 15.789 1 98.81 34 ARG B N 1
ATOM 980 C CA . ARG B 1 34 ? -8.602 9.344 15.148 1 98.81 34 ARG B CA 1
ATOM 981 C C . ARG B 1 34 ? -8.438 8.211 14.148 1 98.81 34 ARG B C 1
ATOM 983 O O . ARG B 1 34 ? -9.297 7.332 14.047 1 98.81 34 ARG B O 1
ATOM 990 N N . LEU B 1 35 ? -7.34 8.234 13.398 1 98.81 35 LEU B N 1
ATOM 991 C CA . LEU B 1 35 ? -7.055 7.152 12.461 1 98.81 35 LEU B CA 1
ATOM 992 C C . LEU B 1 35 ? -6.84 5.832 13.195 1 98.81 35 LEU B C 1
ATOM 994 O O . LEU B 1 35 ? -7.332 4.789 12.758 1 98.81 35 LEU B O 1
ATOM 998 N N . GLU B 1 36 ? -6.156 5.926 14.312 1 98.81 36 GLU B N 1
ATOM 999 C CA . GLU B 1 36 ? -5.91 4.727 15.102 1 98.81 36 GLU B CA 1
ATOM 1000 C C . GLU B 1 36 ? -7.215 4.117 15.602 1 98.81 36 GLU B C 1
ATOM 1002 O O . GLU B 1 36 ? -7.363 2.893 15.633 1 98.81 36 GLU B O 1
ATOM 1007 N N . GLU B 1 37 ? -8.125 4.965 15.977 1 98.69 37 GLU B N 1
ATOM 1008 C CA . GLU B 1 37 ? -9.43 4.5 16.438 1 98.69 37 GLU B CA 1
ATOM 1009 C C . GLU B 1 37 ? -10.164 3.736 15.336 1 98.69 37 GLU B C 1
ATOM 1011 O O . GLU B 1 37 ? -11 2.871 15.625 1 98.69 37 GLU B O 1
ATOM 1016 N N . LYS B 1 38 ? -9.805 4.051 14.086 1 98.44 38 LYS B N 1
ATOM 1017 C CA . LYS B 1 38 ? -10.445 3.402 12.945 1 98.44 38 LYS B CA 1
ATOM 1018 C C . LYS B 1 38 ? -9.617 2.219 12.453 1 98.44 38 LYS B C 1
ATOM 1020 O O . LYS B 1 38 ? -9.945 1.608 11.438 1 98.44 38 LYS B O 1
ATOM 1025 N N . GLY B 1 39 ? -8.508 1.964 13.125 1 98.12 39 GLY B N 1
ATOM 1026 C CA . GLY B 1 39 ? -7.723 0.787 12.797 1 98.12 39 GLY B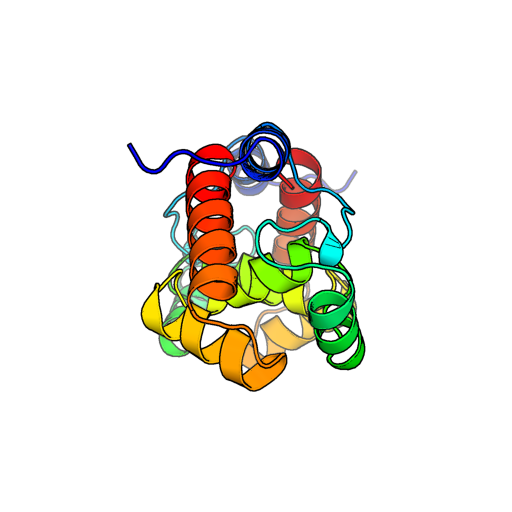 CA 1
ATOM 1027 C C . GLY B 1 39 ? -6.508 1.103 11.945 1 98.12 39 GLY B C 1
ATOM 1028 O O . GLY B 1 39 ? -5.805 0.195 11.492 1 98.12 39 GLY B O 1
ATOM 1029 N N . PHE B 1 40 ? -6.25 2.357 11.688 1 98.81 40 PHE B N 1
ATOM 1030 C CA . PHE B 1 40 ? -5.059 2.768 10.953 1 98.81 40 PHE B CA 1
ATOM 1031 C C . PHE B 1 40 ? -3.941 3.162 11.914 1 98.81 40 PHE B C 1
ATOM 1033 O O . PHE B 1 40 ? -3.803 4.336 12.258 1 98.81 40 PHE B O 1
ATOM 1040 N N . LEU B 1 41 ? -3.141 2.205 12.227 1 98.56 41 LEU B N 1
ATOM 1041 C CA . LEU B 1 41 ? -2.16 2.379 13.297 1 98.56 41 LEU B CA 1
ATOM 1042 C C . LEU B 1 41 ? -0.818 2.832 12.734 1 98.56 41 LEU B C 1
ATOM 1044 O O . LEU B 1 41 ? -0.087 3.58 13.383 1 98.56 41 LEU B O 1
ATOM 1048 N N . LYS B 1 42 ? -0.577 2.396 11.539 1 98.75 42 LYS B N 1
ATOM 1049 C CA . LYS B 1 42 ? 0.717 2.662 10.914 1 98.75 42 LYS B CA 1
ATOM 1050 C C . LYS B 1 42 ? 0.554 3.465 9.625 1 98.75 42 LYS B C 1
ATOM 1052 O O . LYS B 1 42 ? -0.532 3.5 9.047 1 98.75 42 LYS B O 1
ATOM 1057 N N . ALA B 1 43 ? 1.636 4.051 9.195 1 98.81 43 ALA B N 1
ATOM 1058 C CA . ALA B 1 43 ? 1.637 4.77 7.926 1 98.81 43 ALA B CA 1
ATOM 1059 C C . ALA B 1 43 ? 1.25 3.848 6.773 1 98.81 43 ALA B C 1
ATOM 1061 O O . ALA B 1 43 ? 0.54 4.258 5.852 1 98.81 43 ALA B O 1
ATOM 1062 N N . LYS B 1 44 ? 1.689 2.59 6.879 1 98.75 44 LYS B N 1
ATOM 1063 C CA . LYS B 1 44 ? 1.43 1.654 5.789 1 98.75 44 LYS B CA 1
ATOM 1064 C C . LYS B 1 44 ? -0.057 1.328 5.688 1 98.75 44 LYS B C 1
ATOM 1066 O O . LYS B 1 44 ? -0.551 0.987 4.609 1 98.75 44 LYS B O 1
ATOM 1071 N N . ASP B 1 45 ? -0.782 1.509 6.82 1 98.81 45 ASP B N 1
ATOM 1072 C CA . ASP B 1 45 ? -2.229 1.328 6.75 1 98.81 45 ASP B CA 1
ATOM 1073 C C . ASP B 1 45 ? -2.871 2.391 5.859 1 98.81 45 ASP B C 1
ATOM 1075 O O . ASP B 1 45 ? -3.736 2.078 5.039 1 98.81 45 ASP B O 1
ATOM 1079 N N . VAL B 1 46 ? -2.395 3.627 6.016 1 98.94 46 VAL B N 1
ATOM 1080 C CA . VAL B 1 46 ? -2.91 4.73 5.215 1 98.94 46 VAL B CA 1
ATOM 1081 C C . VAL B 1 46 ? -2.443 4.582 3.768 1 98.94 46 VAL B C 1
ATOM 1083 O O . VAL B 1 46 ? -3.188 4.883 2.834 1 98.94 46 VAL B O 1
ATOM 1086 N N . LEU B 1 47 ? -1.222 4.062 3.621 1 98.88 47 LEU B N 1
ATOM 1087 C CA . LEU B 1 47 ? -0.748 3.76 2.275 1 98.88 47 LEU B CA 1
ATOM 1088 C C . LEU B 1 47 ? -1.677 2.768 1.582 1 98.88 47 LEU B C 1
ATOM 1090 O O . LEU B 1 47 ? -2.02 2.947 0.412 1 98.88 47 LEU B O 1
ATOM 1094 N N . GLY B 1 48 ? -2.072 1.744 2.314 1 98.88 48 GLY B N 1
ATOM 1095 C CA . GLY B 1 48 ? -2.998 0.775 1.751 1 98.88 48 GLY B CA 1
ATOM 1096 C C . GLY B 1 48 ? -4.273 1.406 1.221 1 98.88 48 GLY B C 1
ATOM 1097 O O . GLY B 1 48 ? -4.688 1.126 0.094 1 98.88 48 GLY B O 1
ATOM 1098 N N . GLN B 1 49 ? -4.824 2.254 1.967 1 98.88 49 GLN B N 1
ATOM 1099 C CA . GLN B 1 49 ? -6.043 2.947 1.574 1 98.88 49 GLN B CA 1
ATOM 1100 C C . GLN B 1 49 ? -5.797 3.867 0.383 1 98.88 49 GLN B C 1
ATOM 1102 O O . GLN B 1 49 ? -6.617 3.941 -0.533 1 98.88 49 GLN B O 1
ATOM 1107 N N . PHE B 1 50 ? -4.703 4.48 0.444 1 98.94 50 PHE B N 1
ATOM 1108 C CA . PHE B 1 50 ? -4.305 5.375 -0.636 1 98.94 50 PHE B CA 1
ATOM 1109 C C . PHE B 1 50 ? -4.238 4.625 -1.963 1 98.94 50 PHE B C 1
ATOM 1111 O O . PHE B 1 50 ? -4.754 5.105 -2.975 1 98.94 50 PHE B O 1
ATOM 1118 N N . LEU B 1 51 ? -3.66 3.443 -1.93 1 98.75 51 LEU B N 1
ATOM 1119 C CA . LEU B 1 51 ? -3.52 2.627 -3.129 1 98.75 51 LEU B CA 1
ATOM 1120 C C . LEU B 1 51 ? -4.875 2.111 -3.598 1 98.75 51 LEU B C 1
ATOM 1122 O O . LEU B 1 51 ? -5.152 2.082 -4.801 1 98.75 51 LEU B O 1
ATOM 1126 N N . LEU B 1 52 ? -5.73 1.772 -2.668 1 98.5 52 LEU B N 1
ATOM 1127 C CA . LEU B 1 52 ? -7.047 1.248 -3.014 1 98.5 52 LEU B CA 1
ATOM 1128 C C . LEU B 1 52 ? -7.914 2.33 -3.65 1 98.5 52 LEU B C 1
ATOM 1130 O O . LEU B 1 52 ? -8.828 2.025 -4.418 1 98.5 52 LEU B O 1
ATOM 1134 N N . LEU B 1 53 ? -7.559 3.551 -3.363 1 98.62 53 LEU B N 1
ATOM 1135 C CA . LEU B 1 53 ? -8.273 4.68 -3.947 1 98.62 53 LEU B CA 1
ATOM 1136 C C . LEU B 1 53 ? -7.613 5.125 -5.25 1 98.62 53 LEU B C 1
ATOM 1138 O O . LEU B 1 53 ? -7.844 6.242 -5.715 1 98.62 53 LEU B O 1
ATOM 1142 N N . LYS B 1 54 ? -6.781 4.262 -5.773 1 98.19 54 LYS B N 1
ATOM 1143 C CA . LYS B 1 54 ? -6.094 4.461 -7.047 1 98.19 54 LYS B CA 1
ATOM 1144 C C . LYS B 1 54 ? -5.262 5.738 -7.031 1 98.19 54 LYS B C 1
ATOM 1146 O O . LYS B 1 54 ? -5.145 6.422 -8.047 1 98.19 54 LYS B O 1
ATOM 1151 N N . GLN B 1 55 ? -4.883 6.137 -5.859 1 98.56 55 GLN B N 1
ATOM 1152 C CA . GLN B 1 55 ? -4.004 7.285 -5.66 1 98.56 55 GLN B CA 1
ATOM 1153 C C . GLN B 1 55 ? -4.66 8.57 -6.16 1 98.56 55 GLN B C 1
ATOM 1155 O O . GLN B 1 55 ? -3.969 9.523 -6.531 1 98.56 55 GLN B O 1
ATOM 1160 N N . ASP B 1 56 ? -5.938 8.562 -6.172 1 98.75 56 ASP B N 1
ATOM 1161 C CA . ASP B 1 56 ? -6.66 9.75 -6.625 1 98.75 56 ASP B CA 1
ATOM 1162 C C . ASP B 1 56 ? -6.66 10.836 -5.555 1 98.75 56 ASP B C 1
ATOM 1164 O O . ASP B 1 56 ? -7.078 10.602 -4.418 1 98.75 56 ASP B O 1
ATOM 1168 N N . ARG B 1 57 ? -6.328 12.008 -5.859 1 98.69 57 ARG B N 1
ATOM 1169 C CA . ARG B 1 57 ? -6.156 13.125 -4.938 1 98.69 57 ARG B CA 1
ATOM 1170 C C . ARG B 1 57 ? -7.457 13.438 -4.207 1 98.69 57 ARG B C 1
ATOM 1172 O O . ARG B 1 57 ? -7.5 13.438 -2.975 1 98.69 57 ARG B O 1
ATOM 1179 N N . GLU B 1 58 ? -8.516 13.672 -4.93 1 98.75 58 GLU B N 1
ATOM 1180 C CA . GLU B 1 58 ? -9.773 14.102 -4.336 1 98.75 58 GLU B CA 1
ATOM 1181 C C . GLU B 1 58 ? -10.398 12.984 -3.5 1 98.75 58 GLU B C 1
ATOM 1183 O O . GLU B 1 58 ? -10.891 13.227 -2.398 1 98.75 58 GLU B O 1
ATOM 1188 N N . SER B 1 59 ? -10.305 11.75 -4.031 1 98.81 59 SER B N 1
ATOM 1189 C CA . SER B 1 59 ? -10.844 10.617 -3.295 1 98.81 59 SER B CA 1
ATOM 1190 C C . SER B 1 59 ? -10.117 10.414 -1.971 1 98.81 59 SER B C 1
ATOM 1192 O O . SER B 1 59 ? -10.75 10.195 -0.935 1 98.81 59 SER B O 1
ATOM 1194 N N . PHE B 1 60 ? -8.828 10.633 -2.041 1 98.94 60 PHE B N 1
ATOM 1195 C CA . PHE B 1 60 ? -8.023 10.406 -0.843 1 98.94 60 PHE B CA 1
ATOM 1196 C C . PHE B 1 60 ? -8.266 11.5 0.185 1 98.94 60 PHE B C 1
ATOM 1198 O O . PHE B 1 60 ? -8.469 11.219 1.368 1 98.94 60 PHE B O 1
ATOM 1205 N N . LYS B 1 61 ? -8.266 12.711 -0.28 1 98.88 61 LYS B N 1
ATOM 1206 C CA . LYS B 1 61 ? -8.492 13.82 0.646 1 98.88 61 LYS B CA 1
ATOM 1207 C C . LYS B 1 61 ? -9.883 13.734 1.269 1 98.88 61 LYS B C 1
ATOM 1209 O O . LYS B 1 61 ? -10.047 13.992 2.463 1 98.88 61 LYS B O 1
ATOM 1214 N N . ASN B 1 62 ? -10.836 13.367 0.489 1 98.81 62 ASN B N 1
ATOM 1215 C CA . ASN B 1 62 ? -12.195 13.195 1.001 1 98.81 62 ASN B CA 1
ATOM 1216 C C . ASN B 1 62 ? -12.266 12.07 2.029 1 98.81 62 ASN B C 1
ATOM 1218 O O . ASN B 1 62 ? -12.961 12.195 3.041 1 98.81 62 ASN B O 1
ATOM 1222 N N . TRP B 1 63 ? -11.609 11.047 1.749 1 98.88 63 TRP B N 1
ATOM 1223 C CA . TRP B 1 63 ? -11.578 9.938 2.693 1 98.88 63 TRP B CA 1
ATOM 1224 C C . TRP B 1 63 ? -10.969 10.367 4.023 1 98.88 63 TRP B C 1
ATOM 1226 O O . TRP B 1 63 ? -11.508 10.062 5.09 1 98.88 63 TRP B O 1
ATOM 1236 N N . LEU B 1 64 ? -9.812 11.102 3.992 1 98.88 64 LEU B N 1
ATOM 1237 C CA . LEU B 1 64 ? -9.172 11.57 5.215 1 98.88 64 LEU B CA 1
ATOM 1238 C C . LEU B 1 64 ? -10.109 12.484 6.004 1 98.88 64 LEU B C 1
ATOM 1240 O O . LEU B 1 64 ? -10.188 12.391 7.23 1 98.88 64 LEU B O 1
ATOM 1244 N N . ARG B 1 65 ? -10.758 13.305 5.309 1 98.75 65 ARG B N 1
ATOM 1245 C CA . ARG B 1 65 ? -11.68 14.234 5.953 1 98.75 65 ARG B CA 1
ATOM 1246 C C . ARG B 1 65 ? -12.797 13.477 6.672 1 98.75 65 ARG B C 1
ATOM 1248 O O . ARG B 1 65 ? -13.117 13.781 7.82 1 98.75 65 ARG B O 1
ATOM 1255 N N . GLN B 1 66 ? -13.328 12.453 6.008 1 98.62 66 GLN B N 1
ATOM 1256 C CA . GLN B 1 66 ? -14.445 11.695 6.57 1 98.62 66 GLN B CA 1
ATOM 1257 C C . GLN B 1 66 ? -13.969 10.797 7.707 1 98.62 66 GLN B C 1
ATOM 1259 O O . GLN B 1 66 ? -14.703 10.562 8.672 1 98.62 66 GLN B O 1
ATOM 1264 N N . THR B 1 67 ? -12.773 10.367 7.621 1 98.62 67 THR B N 1
ATOM 1265 C CA . THR B 1 67 ? -12.281 9.344 8.539 1 98.62 67 THR B CA 1
ATOM 1266 C C . THR B 1 67 ? -11.719 9.984 9.805 1 98.62 67 THR B C 1
ATOM 1268 O O . THR B 1 67 ? -11.922 9.469 10.906 1 98.62 67 THR B O 1
ATOM 1271 N N . CYS B 1 68 ? -11.07 11.156 9.625 1 98.62 68 CYS B N 1
ATOM 1272 C CA . CYS B 1 68 ? -10.391 11.695 10.805 1 98.62 68 CYS B CA 1
ATOM 1273 C C . CYS B 1 68 ? -10.562 13.203 10.891 1 98.62 68 CYS B C 1
ATOM 1275 O O . CYS B 1 68 ? -9.922 13.859 11.711 1 98.62 68 CYS B O 1
ATOM 1277 N N . TYR B 1 69 ? -11.398 13.789 10.062 1 98.38 69 TYR B N 1
ATOM 1278 C CA . TYR B 1 69 ? -11.742 15.211 10.047 1 98.38 69 TYR B CA 1
ATOM 1279 C C . TYR B 1 69 ? -10.523 16.062 9.719 1 98.38 69 TYR B C 1
ATOM 1281 O O . TYR B 1 69 ? -10.344 17.141 10.289 1 98.38 69 TYR B O 1
ATOM 1289 N N . ALA B 1 70 ? -9.719 15.578 8.812 1 98.62 70 ALA B N 1
ATOM 1290 C CA . ALA B 1 70 ? -8.547 16.328 8.375 1 98.62 70 ALA B CA 1
ATOM 1291 C C . ALA B 1 70 ? -8.961 17.578 7.598 1 98.62 70 ALA B C 1
ATOM 1293 O O . ALA B 1 70 ? -9.883 17.531 6.781 1 98.62 70 ALA B O 1
ATOM 1294 N N . GLY B 1 71 ? -8.25 18.625 7.891 1 98.19 71 GLY B N 1
ATOM 1295 C CA . GLY B 1 71 ? -8.43 19.844 7.098 1 98.19 71 GLY B CA 1
ATOM 1296 C C . GLY B 1 71 ? -7.82 19.75 5.715 1 98.19 71 GLY B C 1
ATOM 1297 O O . GLY B 1 71 ? -7.152 18.766 5.391 1 98.19 71 GLY B O 1
ATOM 1298 N N . ASN B 1 72 ? -8.07 20.766 4.879 1 98.12 72 ASN B N 1
ATOM 1299 C CA . ASN B 1 72 ? -7.57 20.797 3.51 1 98.12 72 ASN B CA 1
ATOM 1300 C C . ASN B 1 72 ? -6.043 20.734 3.469 1 98.12 72 ASN B C 1
ATOM 1302 O O . ASN B 1 72 ? -5.473 19.969 2.688 1 98.12 72 ASN B O 1
ATOM 1306 N N . LYS B 1 73 ? -5.441 21.516 4.289 1 97.44 73 LYS B N 1
ATOM 1307 C CA . LYS B 1 73 ? -3.982 21.531 4.281 1 97.44 73 LYS B CA 1
ATOM 1308 C C . LYS B 1 73 ? -3.414 20.188 4.738 1 97.44 73 LYS B C 1
ATOM 1310 O O . LYS B 1 73 ? -2.484 19.656 4.125 1 97.44 73 LYS B O 1
ATOM 1315 N N . GLN B 1 74 ? -3.98 19.641 5.82 1 98.19 74 GLN B N 1
ATOM 1316 C CA . GLN B 1 74 ? -3.506 18.375 6.371 1 98.19 74 GLN B CA 1
ATOM 1317 C C . GLN B 1 74 ? -3.664 17.25 5.363 1 98.19 74 GLN B C 1
ATOM 1319 O O . GLN B 1 74 ? -2.717 16.5 5.109 1 98.19 74 GLN B O 1
ATOM 1324 N N . SER B 1 75 ? -4.832 17.203 4.75 1 98.69 75 SER B N 1
ATOM 1325 C CA . SER B 1 75 ? -5.086 16.141 3.789 1 98.69 75 SER B CA 1
ATOM 1326 C C . SER B 1 75 ? -4.223 16.297 2.541 1 98.69 75 SER B C 1
ATOM 1328 O O . SER B 1 75 ? -3.75 15.305 1.975 1 98.69 75 SER B O 1
ATOM 1330 N N . GLU B 1 76 ? -3.986 17.547 2.107 1 98.56 76 GLU B N 1
ATOM 1331 C CA . GLU B 1 76 ? -3.125 17.812 0.96 1 98.56 76 GLU B CA 1
ATOM 1332 C C . GLU B 1 76 ? -1.683 17.391 1.247 1 98.56 76 GLU B C 1
ATOM 1334 O O . GLU B 1 76 ? -1.021 16.797 0.396 1 98.56 76 GLU B O 1
ATOM 1339 N N . ASP B 1 77 ? -1.204 17.734 2.41 1 98.44 77 ASP B N 1
ATOM 1340 C CA . ASP B 1 77 ? 0.159 17.375 2.791 1 98.44 77 ASP B CA 1
ATOM 1341 C C . ASP B 1 77 ? 0.345 15.859 2.805 1 98.44 77 ASP B C 1
ATOM 1343 O O . ASP B 1 77 ? 1.363 15.352 2.328 1 98.44 77 ASP B O 1
ATOM 1347 N N . CYS B 1 78 ? -0.595 15.18 3.324 1 98.75 78 CYS B N 1
ATOM 1348 C CA . CYS B 1 78 ? -0.523 13.719 3.379 1 98.75 78 CYS B CA 1
ATOM 1349 C C . CYS B 1 78 ? -0.579 13.117 1.98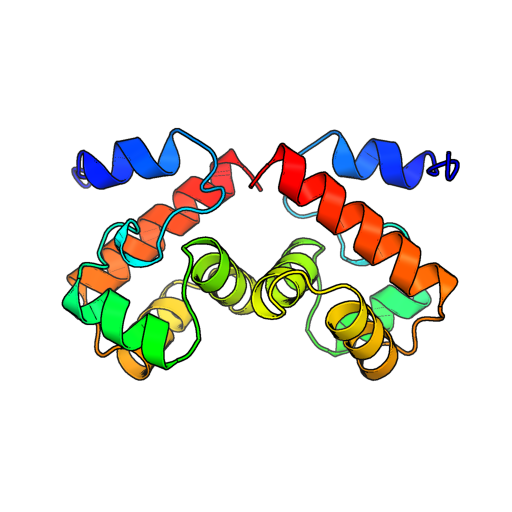 1 98.75 78 CYS B C 1
ATOM 1351 O O . CYS B 1 78 ? 0.187 12.211 1.661 1 98.75 78 CYS B O 1
ATOM 1353 N N . TYR B 1 79 ? -1.428 13.633 1.104 1 98.81 79 TYR B N 1
ATOM 1354 C CA . TYR B 1 79 ? -1.532 13.156 -0.27 1 98.81 79 TYR B CA 1
ATOM 1355 C C . TYR B 1 79 ? -0.201 13.297 -0.999 1 98.81 79 TYR B C 1
ATOM 1357 O O . TYR B 1 79 ? 0.282 12.344 -1.611 1 98.81 79 TYR B O 1
ATOM 1365 N N . ARG B 1 80 ? 0.317 14.5 -0.883 1 98.5 80 ARG B N 1
ATOM 1366 C CA . ARG B 1 80 ? 1.554 14.781 -1.602 1 98.5 80 ARG B CA 1
ATOM 1367 C C . ARG B 1 80 ? 2.684 13.875 -1.13 1 98.5 80 ARG B C 1
ATOM 1369 O O . ARG B 1 80 ? 3.477 13.391 -1.939 1 98.5 80 ARG B O 1
ATOM 1376 N N . CYS B 1 81 ? 2.719 13.688 0.148 1 98.69 81 CYS B N 1
ATOM 1377 C CA . CYS B 1 8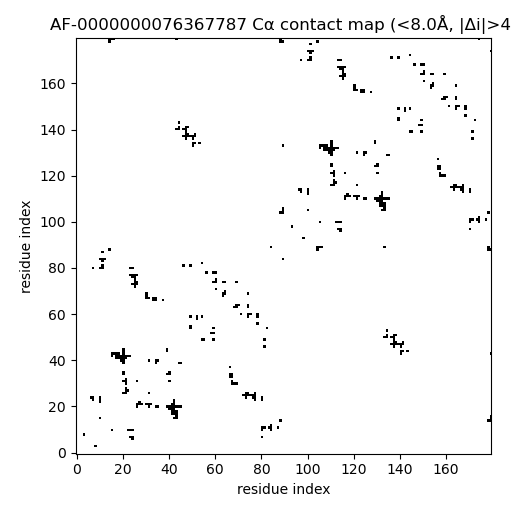1 ? 3.762 12.836 0.711 1 98.69 81 CYS B CA 1
ATOM 1378 C C . CYS B 1 81 ? 3.633 11.406 0.203 1 98.69 81 CYS B C 1
ATOM 1380 O O . CYS B 1 81 ? 4.613 10.812 -0.245 1 98.69 81 CYS B O 1
ATOM 1382 N N . LEU B 1 82 ? 2.449 10.828 0.217 1 98.69 82 LEU B N 1
ATOM 1383 C CA . LEU B 1 82 ? 2.252 9.438 -0.199 1 98.69 82 LEU B CA 1
ATOM 1384 C C . LEU B 1 82 ? 2.463 9.289 -1.701 1 98.69 82 LEU B C 1
ATOM 1386 O O . LEU B 1 82 ? 2.986 8.273 -2.16 1 98.69 82 LEU B O 1
ATOM 1390 N N . ARG B 1 83 ? 2.084 10.344 -2.4 1 98.62 83 ARG B N 1
ATOM 1391 C CA . ARG B 1 83 ? 2.324 10.312 -3.84 1 98.62 83 ARG B CA 1
ATOM 1392 C C . ARG B 1 83 ? 3.816 10.25 -4.145 1 98.62 83 ARG B C 1
ATOM 1394 O O . ARG B 1 83 ? 4.258 9.414 -4.934 1 98.62 83 ARG B O 1
ATOM 1401 N N . GLU B 1 84 ? 4.535 11.117 -3.504 1 98.31 84 GLU B N 1
ATOM 1402 C CA . GLU B 1 84 ? 5.98 11.148 -3.707 1 98.31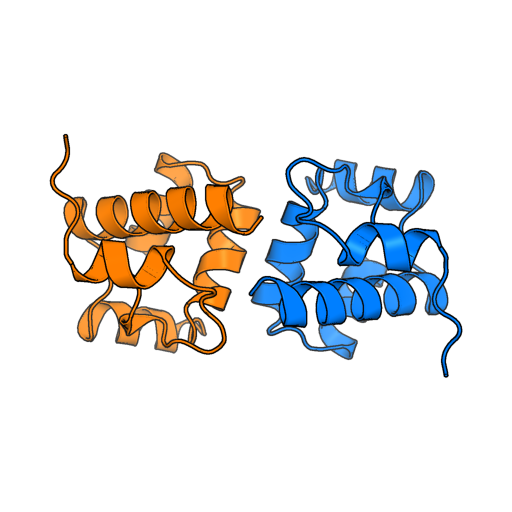 84 GLU B CA 1
ATOM 1403 C C . GLU B 1 84 ? 6.633 9.859 -3.213 1 98.31 84 GLU B C 1
ATOM 1405 O O . GLU B 1 84 ? 7.543 9.336 -3.855 1 98.31 84 GLU B O 1
ATOM 1410 N N . TRP B 1 85 ? 6.18 9.398 -2.061 1 98.62 85 TRP B N 1
ATOM 1411 C CA . TRP B 1 85 ? 6.711 8.148 -1.532 1 98.62 85 TRP B CA 1
ATOM 1412 C C . TRP B 1 85 ? 6.492 7.004 -2.518 1 98.62 85 TRP B C 1
ATOM 1414 O O . TRP B 1 85 ? 7.406 6.219 -2.781 1 98.62 85 TRP B O 1
ATOM 1424 N N . CYS B 1 86 ? 5.324 6.887 -3.096 1 98.44 86 CYS B N 1
ATOM 1425 C CA . CYS B 1 86 ? 5.023 5.836 -4.059 1 98.44 86 CYS B CA 1
ATOM 1426 C C . CYS B 1 86 ? 5.914 5.953 -5.289 1 98.44 86 CYS B C 1
ATOM 1428 O O . CYS B 1 86 ? 6.336 4.941 -5.855 1 98.44 86 CYS B O 1
ATOM 1430 N N . ASP B 1 87 ? 6.191 7.18 -5.684 1 97.12 87 ASP B N 1
ATOM 1431 C CA . ASP B 1 87 ? 7.066 7.391 -6.832 1 97.12 87 ASP B CA 1
ATOM 1432 C C . ASP B 1 87 ? 8.453 6.801 -6.582 1 97.12 87 ASP B C 1
ATOM 1434 O O . ASP B 1 87 ? 9.125 6.367 -7.52 1 97.12 87 ASP B O 1
ATOM 1438 N N . SER B 1 88 ? 8.805 6.734 -5.375 1 95.94 88 SER B N 1
ATOM 1439 C CA . SER B 1 88 ? 10.156 6.312 -5.031 1 95.94 88 SER B CA 1
ATOM 1440 C C . SER B 1 88 ? 10.219 4.82 -4.738 1 95.94 88 SER B C 1
ATOM 1442 O O . SER B 1 88 ? 11.219 4.16 -5.035 1 95.94 88 SER B O 1
ATOM 1444 N N . PHE B 1 89 ? 9.18 4.246 -4.184 1 97.19 89 PHE B N 1
ATOM 1445 C CA . PHE B 1 89 ? 9.336 2.924 -3.59 1 97.19 89 PHE B CA 1
ATOM 1446 C C . PHE B 1 89 ? 8.383 1.925 -4.23 1 97.19 89 PHE B C 1
ATOM 1448 O O . PHE B 1 89 ? 8.555 0.713 -4.086 1 97.19 89 PHE B O 1
ATOM 1455 N N . ILE B 1 90 ? 7.332 2.414 -4.863 1 96.69 90 ILE B N 1
ATOM 1456 C CA . ILE B 1 90 ? 6.414 1.525 -5.57 1 96.69 90 ILE B CA 1
ATOM 1457 C C . ILE B 1 90 ? 6.746 1.52 -7.059 1 96.69 90 ILE B C 1
ATOM 1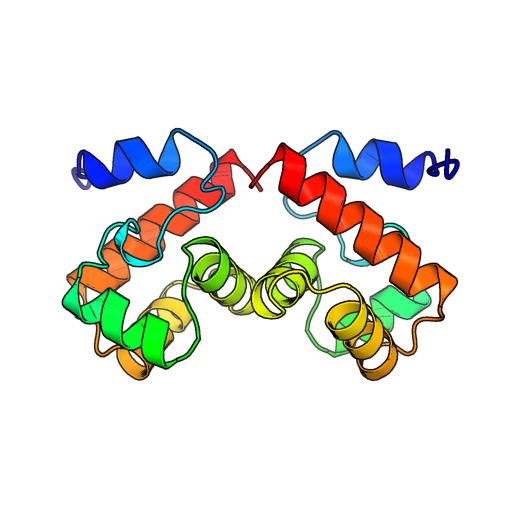459 O O . ILE B 1 90 ? 6.969 2.574 -7.656 1 96.69 90 ILE B O 1
#

Foldseek 3Di:
DPPQDPLLVVCLVDDQPFAFCCSQQLRHDQLSVLCVVVPRGGVVSLLVVCVVQVLDLVVQLVVSCVRRNGDPVSSNSRSVSSVSSVVPPD/DPPQDPLLVVCLVDDQPFAFCCSQQLRHDQLSVLCVVVPRGGVVSLLVVCVVQVLDLVVQLVVSCVRRNGDPVSSNSRSVSSVSSVVPPD

InterPro domains:
  IPR004122 Barrier- to-autointegration factor, BAF [PF02961] (3-89)
  IPR004122 Barrier- to-autointegration factor, BAF [SM01023] (1-89)
  IPR036617 Barrier-to-autointegration factor, BAF superfamily [G3DSA:1.10.150.40] (3-90)
  IPR036617 Barrier-to-autointegration factor, BAF superfamily [SSF47798] (3-90)
  IPR051387 Barrier-to-autointegration factor [PTHR47507] (1-90)

Sequence (180 aa):
MTNTSQKHKNFVGEPMKEKSVKELPGIGIVLGGRLEEKGFLKAKDVLGQFLLLKQDRESFKNWLRQTCYAGNKQSEDCYRCLREWCDSFIMTNTSQKHKNFVGEPMKEKSVKELPGIGIVLGGRLEEKGFLKAKDVLGQFLLLKQDRESFKNWLRQTCYAGNKQSEDCYRCLREWCDSFI

Solvent-accessible surface area (backbone atoms only — not comparable to full-atom values): 9211 Å² total; per-residue (Å²): 123,83,80,72,50,69,62,40,53,59,50,52,71,46,64,56,53,86,38,44,26,43,65,38,40,54,26,41,70,69,42,23,49,39,32,37,76,74,69,29,58,28,37,49,32,53,48,9,53,37,34,62,48,69,66,35,65,67,60,44,35,51,47,40,28,74,63,38,63,44,49,72,66,27,28,49,40,32,50,52,42,53,53,54,29,38,69,72,45,58,122,84,79,72,49,69,62,39,54,58,49,53,70,46,65,56,52,85,38,44,28,43,66,38,39,55,26,42,68,68,40,21,49,39,30,37,76,73,69,30,58,28,38,50,33,53,48,10,51,37,34,62,50,69,66,35,66,68,61,45,33,50,48,39,28,74,63,39,63,44,48,72,68,28,29,49,40,33,49,54,42,52,51,53,30,38,69,72,43,56

Radius of gyration: 16.39 Å; Cα contacts (8 Å, |Δi|>4): 251; chains: 2; bounding box: 28×49×34 Å

Secondary structure (DSSP, 8-state):
-----HHHHHHHTS--TT-BGGGSTT--HHHHHHHHHTT--BHHHHHHHHHHTTT-HHHHHHHHHHHH---HHHHHHHHHHHHHHHHHH-/-----HHHHHHHTS--TT-BGGGSTT--HHHHHHHHHTT--BHHHHHHHHHHTTT-HHHHHHHHHHHH---HHHHHHHHHHHHHHHHHH-

Organism: Callorhinchus milii (NCBI:txid7868)

Nearest PDB structures (foldseek):
  1ci4-assembly1_A  TM=9.854E-01  e=2.688E-10  Homo sapiens
  7z21-assembly1_A  TM=9.945E-01  e=3.984E-09  Homo sapiens
  6ghd-assembly1_E  TM=9.964E-01  e=3.767E-09  Homo sapiens
  2ezx-assembly1_A  TM=9.666E-01  e=2.403E-09  Homo sapiens
  7abm-assembly1_A  TM=9.732E-01  e=3.768E-08  Homo sapiens

pLDDT: mean 96.58, std 8.13, range [43.56, 98.94]